Protein AF-A0A2W6XZE1-F1 (afdb_monomer)

Secondary structure (DSSP, 8-state):
--HHHHHHHHHHHHHTSTTHHHHHHHHHHHHHHHHHHHHHHHHGGGT----HHHHHHHHHHHHHHHHHHHHHHHHHHHHHHHHS-GGGTTSHHHHHHHHHHHHHHHHHHHHHHHHHHHHHHHHSS-S-GGGG--

Foldseek 3Di:
DPPVVVVCVVVVVCCVDLCNVLVVQLVVLLVLLLVLVVVLCVVCVVVDDPDVVVVVVCSVVSSVVSSVVSCVLCVVVVVCSVPPDPVCCPPPVNVVCVVVSVVVSVVVSVVQSVVQVVVCVVPVDGDDCVVVVD

Structure (mmCIF, N/CA/C/O backbone):
data_AF-A0A2W6XZE1-F1
#
_entry.id   AF-A0A2W6XZE1-F1
#
loop_
_atom_site.group_PDB
_atom_site.id
_atom_site.type_symbol
_atom_site.label_atom_id
_atom_site.label_alt_id
_atom_site.label_comp_id
_atom_site.label_asym_id
_atom_site.label_entity_id
_atom_site.label_seq_id
_atom_site.pdbx_PDB_ins_code
_atom_site.Cartn_x
_atom_site.Cartn_y
_atom_site.Cartn_z
_atom_site.occupancy
_atom_site.B_iso_or_equiv
_atom_si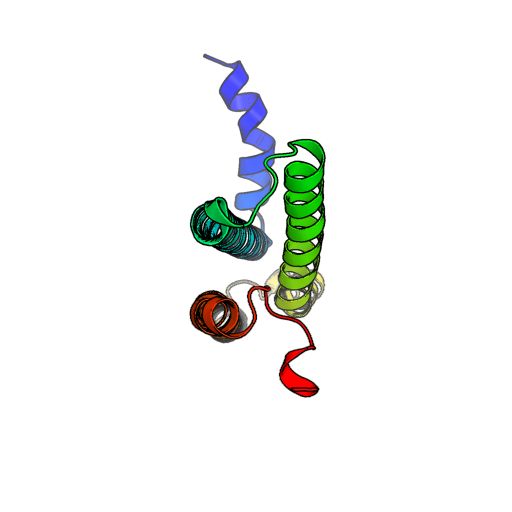te.auth_seq_id
_atom_site.auth_comp_id
_atom_site.auth_asym_id
_atom_site.auth_atom_id
_atom_site.pdbx_PDB_model_num
ATOM 1 N N . MET A 1 1 ? 9.092 28.866 8.178 1.00 52.28 1 MET A N 1
ATOM 2 C CA . MET A 1 1 ? 8.929 27.593 8.925 1.00 52.28 1 MET A CA 1
ATOM 3 C C . MET A 1 1 ? 7.464 27.204 9.230 1.00 52.28 1 MET A C 1
ATOM 5 O O . MET A 1 1 ? 7.260 26.198 9.896 1.00 52.28 1 MET A O 1
ATOM 9 N N . ASN A 1 2 ? 6.440 27.917 8.716 1.00 54.97 2 ASN A N 1
ATOM 10 C CA . ASN A 1 2 ? 5.021 27.660 9.051 1.00 54.97 2 ASN A CA 1
ATOM 11 C C . ASN A 1 2 ? 4.196 26.916 7.981 1.00 54.97 2 ASN A C 1
ATOM 13 O O . ASN A 1 2 ? 3.198 26.294 8.326 1.00 54.97 2 ASN A O 1
ATOM 17 N N . GLN A 1 3 ? 4.607 26.900 6.709 1.00 51.47 3 G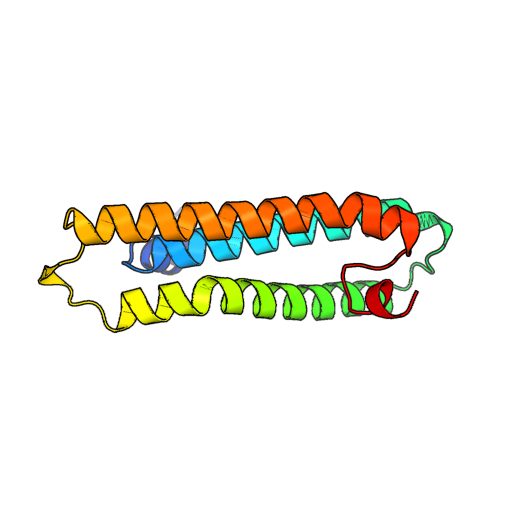LN A N 1
ATOM 18 C CA . GLN A 1 3 ? 3.795 26.268 5.655 1.00 51.47 3 GLN A CA 1
ATOM 19 C C . GLN A 1 3 ? 3.869 24.733 5.636 1.00 51.47 3 GLN A C 1
ATOM 21 O O . GLN A 1 3 ? 2.874 24.067 5.375 1.00 51.47 3 GLN A O 1
ATOM 26 N N . LYS A 1 4 ? 5.010 24.142 6.018 1.00 50.19 4 LYS A N 1
ATOM 27 C CA . LYS A 1 4 ? 5.168 22.676 6.085 1.00 50.19 4 LYS A CA 1
ATOM 28 C C . LYS A 1 4 ? 4.227 22.037 7.121 1.00 50.19 4 LYS A C 1
ATOM 30 O O . LYS A 1 4 ? 3.754 20.925 6.917 1.00 50.19 4 LYS A O 1
ATOM 35 N N . LYS A 1 5 ? 3.914 22.758 8.209 1.00 51.44 5 LYS A N 1
ATOM 36 C CA . LYS A 1 5 ? 2.963 22.317 9.244 1.00 51.44 5 LYS A CA 1
ATOM 37 C C . LYS A 1 5 ? 1.524 22.276 8.728 1.00 51.44 5 LYS A C 1
ATOM 39 O O . LYS A 1 5 ? 0.799 21.369 9.107 1.00 51.44 5 LYS A O 1
ATOM 44 N N . GLU A 1 6 ? 1.122 23.208 7.866 1.00 55.53 6 GLU A N 1
ATOM 45 C CA . GLU A 1 6 ? -0.227 23.252 7.278 1.00 55.53 6 GLU A CA 1
ATOM 46 C C . GLU A 1 6 ? -0.476 22.079 6.317 1.00 55.53 6 GLU A C 1
ATOM 48 O O . GLU A 1 6 ? -1.515 21.430 6.403 1.00 55.53 6 GLU A O 1
ATOM 53 N N . ILE A 1 7 ? 0.510 21.738 5.481 1.00 59.88 7 ILE A N 1
ATOM 54 C CA . ILE A 1 7 ? 0.417 20.648 4.491 1.00 59.88 7 ILE A CA 1
ATOM 55 C C . ILE A 1 7 ? 0.362 19.265 5.169 1.00 59.88 7 ILE A C 1
ATOM 57 O O . ILE A 1 7 ? -0.276 18.340 4.671 1.00 59.88 7 ILE A O 1
ATOM 61 N N . LEU A 1 8 ? 0.990 19.119 6.342 1.00 60.12 8 LEU A N 1
ATOM 62 C CA . LEU A 1 8 ? 1.011 17.868 7.111 1.00 60.12 8 LEU A CA 1
ATOM 63 C C . LEU A 1 8 ? -0.233 17.663 7.999 1.00 60.12 8 LEU A C 1
ATOM 65 O O . LEU A 1 8 ? -0.482 16.538 8.435 1.00 60.12 8 LEU A O 1
ATOM 69 N N . LYS A 1 9 ? -1.040 18.706 8.254 1.00 60.47 9 LYS A N 1
ATOM 70 C CA . LYS A 1 9 ? -2.283 18.613 9.051 1.00 60.47 9 LYS A CA 1
ATOM 71 C C . LYS A 1 9 ? -3.274 17.551 8.543 1.00 60.47 9 LYS A C 1
ATOM 73 O O . LYS A 1 9 ? -3.751 16.779 9.379 1.00 60.47 9 LYS A O 1
ATOM 78 N N . PRO A 1 10 ? -3.619 17.472 7.239 1.00 61.47 10 PRO A N 1
ATOM 79 C CA . PRO A 1 10 ? -4.568 16.470 6.753 1.00 61.47 10 PRO A CA 1
ATOM 80 C C . PRO A 1 10 ? -4.026 15.045 6.900 1.00 61.47 10 PRO A C 1
ATOM 82 O O . PRO A 1 10 ? -4.737 14.186 7.417 1.00 61.47 10 PRO A O 1
ATOM 85 N N . PHE A 1 11 ? -2.755 14.810 6.557 1.00 59.84 11 PHE A N 1
ATOM 86 C CA . PHE A 1 11 ? -2.105 13.507 6.732 1.00 59.84 11 PHE A CA 1
ATOM 87 C C . PHE A 1 11 ? -2.108 13.074 8.200 1.00 59.84 11 PHE A C 1
ATOM 89 O O . PHE A 1 11 ? -2.562 11.979 8.523 1.00 59.84 11 PHE A O 1
ATOM 96 N N . HIS A 1 12 ? -1.712 13.964 9.110 1.00 62.66 12 HIS A N 1
ATOM 97 C CA . HIS A 1 12 ? -1.730 13.677 10.542 1.00 62.66 12 HIS A CA 1
ATOM 98 C C . HIS A 1 12 ? -3.142 13.347 11.050 1.00 62.66 12 HIS A C 1
ATOM 100 O O . HIS A 1 12 ? -3.314 12.471 11.889 1.00 62.66 12 HIS A O 1
ATOM 106 N N . LYS A 1 13 ? -4.183 14.008 10.533 1.00 63.88 13 LYS A N 1
ATOM 107 C CA . LYS A 1 13 ? -5.573 13.742 10.933 1.00 63.88 13 LYS A CA 1
ATOM 108 C C . LYS A 1 13 ? -6.081 12.380 10.442 1.00 63.88 13 LYS A C 1
ATOM 110 O O . LYS A 1 13 ? -6.816 11.719 11.172 1.00 63.88 13 LYS A O 1
ATOM 115 N N . VAL A 1 14 ? -5.678 11.949 9.246 1.00 63.16 14 VAL A N 1
ATOM 116 C CA . VAL A 1 14 ? -6.025 10.628 8.688 1.00 63.16 14 VAL A CA 1
ATOM 117 C C . VAL A 1 14 ? -5.362 9.506 9.496 1.00 63.16 14 VAL A C 1
ATOM 119 O O . VAL A 1 14 ? -6.046 8.570 9.919 1.00 63.16 14 VAL A O 1
ATOM 122 N N . PHE A 1 15 ? -4.070 9.655 9.810 1.00 63.81 15 PHE A N 1
ATOM 123 C CA . PHE A 1 15 ? -3.289 8.695 10.602 1.00 63.81 15 PHE A CA 1
ATOM 124 C C . PHE A 1 15 ? -3.528 8.766 12.119 1.00 63.81 15 PHE A C 1
ATOM 126 O O . PHE A 1 15 ? -3.038 7.913 12.853 1.00 63.81 15 PHE A O 1
ATOM 133 N N . ASN A 1 16 ? -4.321 9.719 12.608 1.00 67.69 16 ASN A N 1
ATOM 134 C CA . ASN A 1 16 ? -4.728 9.788 14.017 1.00 67.69 16 ASN A CA 1
ATOM 135 C C . ASN A 1 16 ? -6.226 9.481 14.207 1.00 67.69 16 ASN A C 1
ATOM 137 O O . ASN A 1 16 ? -6.847 9.879 15.191 1.00 67.69 16 ASN A O 1
ATOM 141 N N . SER A 1 17 ? -6.827 8.805 13.223 1.00 79.69 17 SER A N 1
ATOM 142 C CA . SER A 1 17 ? -8.232 8.395 13.225 1.00 79.69 17 SER A CA 1
ATOM 143 C C . SER A 1 17 ? -8.381 6.889 13.459 1.00 79.69 17 SER A C 1
ATOM 145 O O . SER A 1 17 ? -7.428 6.127 13.313 1.00 79.69 17 SER A O 1
ATOM 147 N N . ARG A 1 18 ? -9.608 6.426 13.735 1.00 81.81 18 ARG A N 1
ATOM 148 C CA . ARG A 1 18 ? -9.939 4.987 13.828 1.00 81.81 18 ARG A CA 1
ATOM 149 C C . ARG A 1 18 ? -9.553 4.166 12.587 1.00 81.81 18 ARG A C 1
ATOM 151 O O . ARG A 1 18 ? -9.400 2.961 12.690 1.00 81.81 18 ARG A O 1
ATOM 158 N N . PHE A 1 19 ? -9.396 4.815 11.432 1.00 87.69 19 PHE A N 1
ATOM 159 C CA . PHE A 1 19 ? -8.995 4.181 10.174 1.00 87.69 19 PHE A CA 1
ATOM 160 C C . PHE A 1 19 ? -7.480 4.235 9.934 1.00 87.69 19 PHE A C 1
ATOM 162 O O . PHE A 1 19 ? -7.013 3.803 8.886 1.00 87.69 19 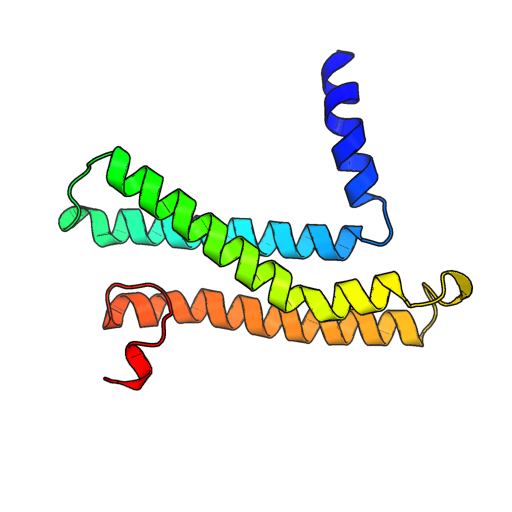PHE A O 1
ATOM 169 N N . SER A 1 20 ? -6.698 4.750 10.886 1.00 89.38 20 SER A N 1
ATOM 170 C CA . SER A 1 20 ? -5.247 4.902 10.743 1.00 89.38 20 SER A CA 1
ATOM 171 C C . SER A 1 20 ? -4.555 3.591 10.378 1.00 89.38 20 SER A C 1
ATOM 173 O O . SER A 1 20 ? -3.751 3.553 9.449 1.00 89.38 20 SER A O 1
ATOM 175 N N . VAL A 1 21 ? -4.920 2.499 11.054 1.00 89.62 21 VAL A N 1
ATOM 176 C CA . VAL A 1 21 ? -4.326 1.179 10.810 1.00 89.62 21 VAL A CA 1
ATOM 177 C C . VAL A 1 21 ? -4.647 0.685 9.399 1.00 89.62 21 VAL A C 1
ATOM 179 O O . VAL A 1 21 ? -3.755 0.210 8.702 1.00 89.62 21 VAL A O 1
ATOM 182 N N . LEU A 1 22 ? -5.887 0.886 8.944 1.00 91.88 22 LEU A N 1
ATOM 183 C CA . LEU A 1 22 ? -6.310 0.561 7.583 1.00 91.88 22 LEU A CA 1
ATOM 184 C C . LEU A 1 22 ? -5.457 1.308 6.550 1.00 91.88 22 LEU A C 1
ATOM 186 O O . LEU A 1 22 ? -4.873 0.682 5.667 1.00 91.88 22 LEU A O 1
ATOM 190 N N . PHE A 1 23 ? -5.335 2.632 6.680 1.00 92.25 23 PHE A N 1
ATOM 191 C CA . PHE A 1 23 ? -4.544 3.436 5.744 1.00 92.25 23 PHE A CA 1
ATOM 192 C C . PHE A 1 23 ? -3.049 3.115 5.804 1.00 92.25 23 PHE A C 1
ATOM 194 O O . PHE A 1 23 ? -2.377 3.141 4.776 1.00 92.25 23 PHE A O 1
AT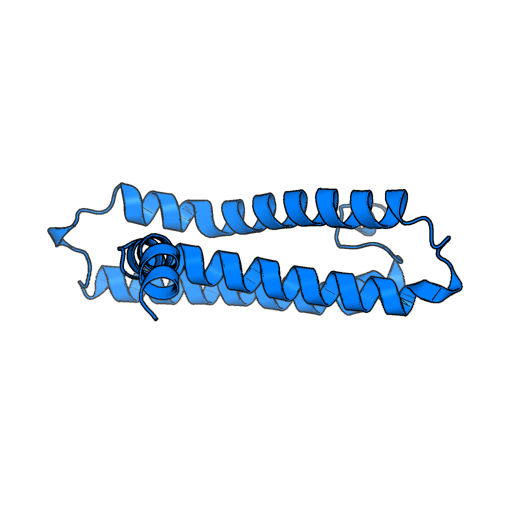OM 201 N N . SER A 1 24 ? -2.534 2.776 6.986 1.00 92.44 24 SER A N 1
ATOM 202 C CA . SER A 1 24 ? -1.135 2.384 7.171 1.00 92.44 24 SER A CA 1
ATOM 203 C C . SER A 1 24 ? -0.816 1.102 6.411 1.00 92.44 24 SER A C 1
ATOM 205 O O . SER A 1 24 ? 0.172 1.060 5.685 1.00 92.44 24 SER A O 1
ATOM 207 N N . ILE A 1 25 ? -1.674 0.086 6.517 1.00 93.44 25 ILE A N 1
ATOM 208 C CA . ILE A 1 25 ? -1.474 -1.197 5.833 1.00 93.44 25 ILE A CA 1
ATOM 209 C C . ILE A 1 25 ? -1.657 -1.054 4.323 1.00 93.44 25 ILE A C 1
ATOM 211 O O . ILE A 1 25 ? -0.849 -1.588 3.568 1.00 93.44 25 ILE A O 1
ATOM 215 N N . LEU A 1 26 ? -2.657 -0.288 3.873 1.00 95.44 26 LEU A N 1
ATOM 216 C CA . LEU A 1 26 ? -2.845 -0.015 2.447 1.00 95.44 26 LEU A CA 1
ATOM 217 C C . LEU A 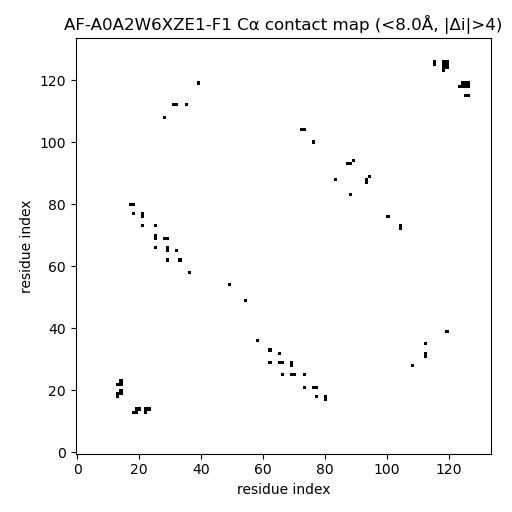1 26 ? -1.620 0.688 1.847 1.00 95.44 26 LEU A C 1
ATOM 219 O O . LEU A 1 26 ? -1.124 0.284 0.799 1.00 95.44 26 LEU A O 1
ATOM 223 N N . SER A 1 27 ? -1.113 1.716 2.533 1.00 94.38 27 SER A N 1
ATOM 224 C CA . SER A 1 27 ? 0.086 2.448 2.116 1.00 94.38 27 SER A CA 1
ATOM 225 C C . SER A 1 27 ? 1.308 1.530 2.065 1.00 94.38 27 SER A C 1
ATOM 227 O O . SER A 1 27 ? 2.029 1.518 1.070 1.00 94.38 27 SER A O 1
ATOM 229 N N . LEU A 1 28 ? 1.503 0.710 3.103 1.00 94.56 28 LEU A N 1
ATOM 230 C CA . LEU A 1 28 ? 2.589 -0.266 3.175 1.00 94.56 28 LEU A CA 1
ATOM 231 C C . LEU A 1 28 ? 2.554 -1.221 1.973 1.00 94.56 28 LEU A C 1
ATOM 233 O O . LEU A 1 28 ? 3.563 -1.386 1.292 1.00 94.56 28 LEU A O 1
ATOM 237 N N . TYR A 1 29 ? 1.386 -1.796 1.680 1.00 95.44 29 TYR A N 1
ATOM 238 C CA . TYR A 1 29 ? 1.195 -2.702 0.550 1.00 95.44 29 TYR A CA 1
ATOM 239 C C . TYR A 1 29 ? 1.518 -2.037 -0.794 1.00 95.44 29 TYR A C 1
ATOM 241 O O . TYR A 1 29 ? 2.283 -2.590 -1.583 1.00 95.44 29 TYR A O 1
ATOM 249 N N . ILE A 1 30 ? 0.997 -0.830 -1.035 1.00 96.44 30 ILE A N 1
ATOM 250 C CA . ILE A 1 30 ? 1.243 -0.079 -2.275 1.00 96.44 30 ILE A CA 1
ATOM 251 C C . ILE A 1 30 ? 2.735 0.234 -2.441 1.00 96.44 30 ILE A C 1
ATOM 253 O O . ILE A 1 30 ? 3.263 0.118 -3.546 1.00 96.44 30 ILE A O 1
ATOM 257 N N . ILE A 1 31 ? 3.427 0.604 -1.359 1.00 96.00 31 ILE A N 1
ATOM 258 C CA . ILE A 1 31 ? 4.867 0.883 -1.388 1.00 96.00 31 ILE A CA 1
ATOM 259 C C . ILE A 1 31 ? 5.648 -0.380 -1.759 1.00 96.00 31 ILE A C 1
ATOM 261 O O . ILE A 1 31 ? 6.457 -0.333 -2.682 1.00 96.00 31 ILE A O 1
ATOM 265 N N . PHE A 1 32 ? 5.395 -1.511 -1.094 1.00 95.44 32 PHE A N 1
ATOM 266 C CA . PHE A 1 32 ? 6.102 -2.759 -1.398 1.00 95.44 32 PHE A CA 1
ATOM 267 C C . PHE A 1 32 ? 5.811 -3.270 -2.808 1.00 95.44 32 PHE A C 1
ATOM 269 O O . PHE A 1 32 ? 6.741 -3.634 -3.524 1.00 95.44 32 PHE A O 1
ATOM 276 N N . SER A 1 33 ? 4.551 -3.235 -3.242 1.00 95.56 33 SER A N 1
ATOM 277 C CA . SER A 1 33 ? 4.180 -3.598 -4.611 1.00 95.56 33 SER A CA 1
ATOM 278 C C . SER A 1 33 ? 4.850 -2.684 -5.648 1.00 95.56 33 SER A C 1
ATOM 280 O O . SER A 1 33 ? 5.345 -3.143 -6.679 1.00 95.56 33 SER A O 1
ATOM 282 N N . GLY A 1 34 ? 4.947 -1.385 -5.350 1.00 95.25 34 GLY A N 1
ATOM 283 C CA . GLY A 1 34 ? 5.695 -0.425 -6.157 1.00 95.25 34 GLY A CA 1
ATOM 284 C C . GLY A 1 34 ? 7.189 -0.751 -6.236 1.00 95.25 34 GLY A C 1
ATOM 285 O O . GLY A 1 34 ? 7.758 -0.707 -7.324 1.00 95.25 34 GLY A O 1
ATOM 286 N N . ILE A 1 35 ? 7.814 -1.129 -5.116 1.00 95.88 35 ILE A N 1
ATOM 287 C CA . ILE A 1 35 ? 9.218 -1.566 -5.082 1.00 95.88 35 ILE A CA 1
ATOM 288 C C . ILE A 1 35 ? 9.411 -2.805 -5.960 1.00 95.88 35 ILE A C 1
ATOM 290 O O . ILE A 1 35 ? 10.304 -2.799 -6.802 1.00 95.88 35 ILE A O 1
ATOM 294 N N . ILE A 1 36 ? 8.559 -3.827 -5.827 1.00 94.81 36 ILE A N 1
ATOM 295 C CA . ILE A 1 36 ? 8.632 -5.039 -6.660 1.00 94.81 36 ILE A CA 1
ATOM 296 C C . ILE A 1 36 ? 8.532 -4.688 -8.146 1.00 94.81 36 ILE A C 1
ATOM 298 O O . ILE A 1 36 ? 9.349 -5.143 -8.943 1.00 94.81 36 ILE A O 1
ATOM 302 N N . ARG A 1 37 ? 7.606 -3.800 -8.527 1.00 94.06 37 ARG A N 1
ATOM 303 C CA . ARG A 1 37 ? 7.491 -3.332 -9.916 1.00 94.06 37 ARG A CA 1
ATOM 304 C C . ARG A 1 37 ? 8.765 -2.655 -10.417 1.00 94.06 37 ARG A C 1
ATOM 306 O O . ARG A 1 37 ? 9.146 -2.859 -11.565 1.00 94.06 37 ARG A O 1
ATOM 313 N N . ILE A 1 38 ? 9.414 -1.845 -9.582 1.00 94.56 38 ILE A N 1
ATOM 314 C CA . ILE A 1 38 ? 10.687 -1.205 -9.933 1.00 94.56 38 ILE A CA 1
ATOM 315 C C . ILE A 1 38 ? 11.777 -2.267 -10.120 1.00 94.56 38 ILE A C 1
ATOM 317 O O . ILE A 1 38 ? 12.523 -2.197 -11.093 1.00 94.56 38 ILE A O 1
ATOM 321 N N . VAL A 1 39 ? 11.846 -3.272 -9.241 1.00 94.56 39 VAL A N 1
ATOM 322 C CA . VAL A 1 39 ? 12.795 -4.388 -9.382 1.00 94.56 39 VAL A CA 1
ATOM 323 C C . VAL A 1 39 ? 12.567 -5.131 -10.700 1.00 94.56 39 VAL A C 1
ATOM 325 O O . VAL A 1 39 ? 13.523 -5.336 -11.443 1.00 94.56 39 VAL A O 1
ATOM 328 N N . PHE A 1 40 ? 11.320 -5.459 -11.044 1.00 92.94 40 PHE A N 1
ATOM 329 C CA . PHE A 1 40 ? 10.987 -6.131 -12.304 1.00 92.94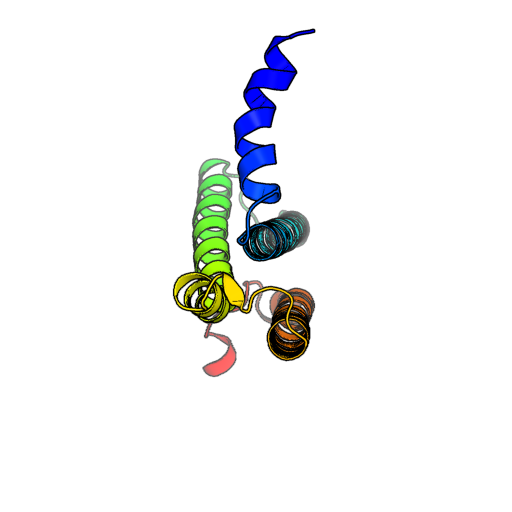 40 PHE A CA 1
ATOM 330 C C . PHE A 1 40 ? 11.286 -5.286 -13.544 1.00 92.94 40 PHE A C 1
ATOM 332 O O . PHE A 1 40 ? 11.754 -5.824 -14.546 1.00 92.94 40 PHE A O 1
ATOM 339 N N . LEU A 1 41 ? 11.103 -3.964 -13.473 1.00 91.94 41 LEU A N 1
ATOM 340 C CA . LEU A 1 41 ? 11.506 -3.055 -14.548 1.00 91.94 41 LEU A CA 1
ATOM 341 C C . LEU A 1 41 ? 13.016 -3.148 -14.823 1.00 91.94 41 LEU A C 1
ATOM 343 O O . LEU A 1 41 ? 13.428 -3.212 -15.979 1.00 91.94 41 LEU A O 1
ATOM 347 N N . PHE A 1 42 ? 13.842 -3.170 -13.772 1.00 91.69 42 PHE A N 1
ATOM 348 C CA . PHE A 1 42 ? 15.292 -3.315 -13.926 1.00 91.69 42 PHE A CA 1
ATOM 349 C C . PHE A 1 42 ? 15.696 -4.724 -14.360 1.00 91.69 42 PHE A C 1
ATOM 351 O O . PHE A 1 42 ? 16.601 -4.863 -15.183 1.00 91.69 42 PHE A O 1
ATOM 358 N N . TRP A 1 43 ? 15.017 -5.755 -13.856 1.00 92.38 43 TRP A N 1
ATOM 359 C CA . TRP A 1 43 ? 15.256 -7.141 -14.255 1.00 92.38 43 TRP A CA 1
ATOM 360 C C . TRP A 1 43 ? 15.009 -7.327 -15.757 1.00 92.38 43 TRP A C 1
ATOM 362 O O . TRP A 1 43 ? 15.877 -7.824 -16.466 1.00 92.38 43 TRP A O 1
ATOM 372 N N . SER A 1 44 ? 13.880 -6.832 -16.266 1.00 88.19 44 SER A N 1
ATOM 373 C CA . SER A 1 44 ? 13.490 -6.954 -17.676 1.00 88.19 44 SER A CA 1
ATOM 374 C C . SER A 1 44 ? 14.100 -5.876 -18.586 1.00 88.19 44 SER A C 1
ATOM 376 O O . SER A 1 44 ? 13.704 -5.745 -19.741 1.00 88.19 44 SER A O 1
ATOM 378 N N . SER A 1 45 ? 15.066 -5.090 -18.098 1.00 85.00 45 SER A N 1
ATOM 379 C CA . SER A 1 45 ? 15.617 -3.925 -18.813 1.00 85.00 45 SER A CA 1
ATOM 380 C C . SER A 1 45 ? 16.246 -4.238 -20.175 1.00 85.00 45 SER A C 1
ATOM 382 O O . SER A 1 45 ? 16.348 -3.343 -21.009 1.00 85.00 45 SER A O 1
ATOM 384 N N . LYS A 1 46 ? 16.669 -5.486 -20.409 1.00 83.69 46 LYS A N 1
ATOM 385 C CA . LYS A 1 46 ? 17.273 -5.920 -21.679 1.00 83.69 46 LYS A CA 1
ATOM 386 C C . LYS A 1 46 ? 16.248 -6.163 -22.785 1.00 83.69 46 LYS A C 1
ATOM 388 O O . LYS A 1 46 ? 16.583 -5.984 -23.950 1.00 83.69 46 LYS A O 1
ATOM 393 N N . ASP A 1 47 ? 15.027 -6.528 -22.408 1.00 79.00 47 ASP A N 1
ATOM 394 C CA . ASP A 1 47 ? 13.956 -6.930 -23.327 1.00 79.00 47 ASP A CA 1
ATOM 395 C C . ASP A 1 47 ? 12.906 -5.822 -23.518 1.00 79.00 47 ASP A C 1
ATOM 397 O O . ASP A 1 47 ? 11.930 -5.990 -24.247 1.00 79.00 47 ASP A O 1
ATOM 401 N N . LEU A 1 48 ? 13.085 -4.682 -22.842 1.00 79.81 48 LEU A N 1
ATOM 402 C CA . LEU A 1 48 ? 12.141 -3.572 -22.847 1.00 79.81 48 LEU A CA 1
ATOM 403 C C . LEU A 1 48 ? 12.574 -2.455 -23.794 1.00 79.81 48 LEU A C 1
ATOM 405 O O . LEU A 1 48 ? 13.640 -1.856 -23.647 1.00 79.81 48 LEU A O 1
ATOM 409 N N . ASP A 1 49 ? 11.656 -2.065 -24.674 1.00 77.00 49 ASP A N 1
ATOM 410 C CA . ASP A 1 49 ? 11.725 -0.770 -25.336 1.00 77.00 49 ASP A CA 1
ATOM 411 C C . ASP A 1 49 ? 11.505 0.333 -24.291 1.00 77.00 49 ASP A C 1
ATOM 413 O O . ASP A 1 49 ? 10.427 0.447 -23.698 1.00 77.00 49 ASP A O 1
ATOM 417 N N . PHE A 1 50 ? 12.513 1.184 -24.074 1.00 80.00 50 PHE A N 1
ATOM 418 C CA . PHE A 1 50 ? 12.486 2.302 -23.115 1.00 80.00 50 PHE A CA 1
ATOM 419 C C . PHE A 1 50 ? 11.586 3.471 -23.556 1.00 80.00 50 PHE A C 1
ATOM 421 O O . PHE A 1 50 ? 11.926 4.649 -23.431 1.00 80.00 50 PHE A O 1
ATOM 428 N N . ASN A 1 51 ? 10.398 3.166 -24.065 1.00 89.31 51 ASN A N 1
ATOM 429 C CA . ASN A 1 51 ? 9.387 4.161 -24.346 1.00 89.31 51 ASN A CA 1
ATOM 430 C C . ASN A 1 51 ? 8.738 4.614 -23.032 1.00 89.31 51 ASN A C 1
ATOM 432 O O . ASN A 1 51 ? 7.969 3.888 -22.394 1.00 89.31 51 ASN A O 1
ATOM 436 N N . LEU A 1 52 ? 9.019 5.861 -22.659 1.00 89.00 52 LEU A N 1
ATOM 437 C CA . LEU A 1 52 ? 8.529 6.476 -21.430 1.00 89.00 52 LEU A CA 1
ATOM 438 C C . LEU A 1 52 ? 6.995 6.435 -21.309 1.00 89.00 52 LEU A C 1
ATOM 440 O O . LEU A 1 52 ? 6.475 6.301 -20.203 1.00 89.00 52 LEU A O 1
ATOM 444 N N . LEU A 1 53 ? 6.264 6.486 -22.427 1.00 91.69 53 LEU A N 1
ATOM 445 C CA . LEU A 1 53 ? 4.802 6.420 -22.427 1.00 91.69 53 LEU A CA 1
ATOM 446 C C . LEU A 1 53 ? 4.286 5.023 -22.051 1.00 91.69 53 LEU A C 1
ATOM 448 O O . LEU A 1 53 ? 3.307 4.915 -21.310 1.00 91.69 53 LEU A O 1
ATOM 452 N N . PHE A 1 54 ? 4.951 3.955 -22.502 1.00 89.88 54 PHE A N 1
ATOM 453 C CA . PHE A 1 54 ? 4.590 2.586 -22.119 1.00 89.88 54 PHE A CA 1
ATOM 454 C C . PHE A 1 54 ? 4.933 2.297 -20.662 1.00 89.88 54 PHE A C 1
ATOM 456 O O . PHE A 1 54 ? 4.103 1.733 -19.950 1.00 89.88 54 PHE A O 1
ATOM 463 N N . ILE A 1 55 ? 6.092 2.763 -20.191 1.00 90.88 55 ILE A N 1
ATOM 464 C CA . ILE A 1 55 ? 6.486 2.637 -18.783 1.00 90.88 55 ILE A CA 1
ATOM 465 C C . ILE A 1 55 ? 5.477 3.370 -17.892 1.00 90.88 55 ILE A C 1
ATOM 467 O O . ILE A 1 55 ? 4.952 2.788 -16.945 1.00 90.88 55 ILE A O 1
ATOM 471 N N . LEU A 1 56 ? 5.137 4.621 -18.220 1.00 93.50 56 LEU A N 1
ATOM 472 C CA . LEU A 1 56 ? 4.173 5.398 -17.442 1.00 93.50 56 LEU A CA 1
ATOM 473 C C . LEU A 1 56 ? 2.798 4.721 -17.409 1.00 93.50 56 LEU A C 1
ATOM 475 O O . LEU A 1 56 ? 2.186 4.617 -16.344 1.00 93.50 56 LEU A O 1
ATOM 479 N N . ARG A 1 57 ? 2.332 4.213 -18.557 1.00 92.88 57 ARG A N 1
ATOM 480 C CA . ARG A 1 57 ? 1.074 3.466 -18.644 1.00 92.88 57 ARG A CA 1
ATOM 481 C C . ARG A 1 57 ? 1.109 2.217 -17.765 1.00 92.88 57 ARG A C 1
ATOM 483 O O . ARG A 1 57 ? 0.176 2.029 -16.993 1.00 92.88 57 ARG A O 1
ATOM 490 N N . ALA A 1 58 ? 2.174 1.417 -17.834 1.00 91.38 58 ALA A N 1
ATOM 491 C CA . ALA A 1 58 ? 2.332 0.198 -17.041 1.00 91.38 58 ALA A CA 1
ATOM 492 C C . ALA A 1 58 ? 2.355 0.484 -15.530 1.00 91.38 58 ALA A C 1
ATOM 494 O O . ALA A 1 58 ? 1.702 -0.212 -14.750 1.00 91.38 58 ALA A O 1
ATOM 495 N N . PHE A 1 59 ? 3.053 1.542 -15.107 1.00 93.94 59 PHE A N 1
ATOM 496 C CA . PHE A 1 59 ? 3.080 1.963 -13.706 1.00 93.94 59 PHE A CA 1
ATOM 497 C C . PHE A 1 59 ? 1.720 2.462 -13.225 1.00 93.94 59 PHE A C 1
ATOM 499 O O . PHE A 1 59 ? 1.323 2.128 -12.109 1.00 93.94 59 PHE A O 1
ATOM 506 N N . PHE A 1 60 ? 0.997 3.220 -14.052 1.00 95.69 60 PHE A N 1
ATOM 507 C CA . PHE A 1 60 ? -0.331 3.717 -13.706 1.00 95.69 60 PHE A CA 1
ATOM 508 C C . PHE A 1 60 ? -1.353 2.582 -13.598 1.00 95.69 60 PHE A C 1
ATOM 510 O O . PHE A 1 60 ? -2.021 2.454 -12.574 1.00 95.69 60 PHE A O 1
ATOM 517 N N . THR A 1 61 ? -1.436 1.707 -14.604 1.00 94.38 61 THR A N 1
ATOM 518 C CA . THR A 1 61 ? -2.354 0.559 -14.565 1.00 94.38 61 THR A CA 1
ATOM 519 C C . THR A 1 61 ? -2.002 -0.397 -13.432 1.00 94.38 61 THR A C 1
ATOM 521 O O . THR A 1 61 ? -2.897 -0.877 -12.741 1.00 94.38 61 THR A O 1
ATOM 524 N N . GLY A 1 62 ? -0.707 -0.624 -13.188 1.00 93.81 62 GLY A N 1
ATOM 525 C CA . GLY A 1 62 ? -0.240 -1.422 -12.060 1.00 93.81 62 GLY A CA 1
ATOM 526 C C . GLY A 1 62 ? -0.618 -0.802 -10.714 1.00 93.81 62 GLY A C 1
ATOM 527 O O . GLY A 1 62 ? -1.083 -1.506 -9.827 1.00 93.81 62 GLY A O 1
ATOM 528 N N . PHE A 1 63 ? -0.484 0.518 -10.561 1.00 95.75 63 PHE A N 1
ATOM 529 C CA . PHE A 1 63 ? -0.921 1.217 -9.353 1.00 95.75 63 PHE A CA 1
ATOM 530 C C . PHE A 1 63 ? -2.434 1.097 -9.134 1.00 95.75 63 PHE A C 1
ATOM 532 O O . PHE A 1 63 ? -2.859 0.816 -8.017 1.00 95.75 63 PHE A O 1
ATOM 539 N N . CYS A 1 64 ? -3.252 1.263 -10.179 1.00 96.69 64 CYS A N 1
ATOM 540 C CA . CYS A 1 64 ? -4.701 1.074 -10.078 1.00 96.69 64 CYS A CA 1
ATOM 541 C C . CYS A 1 64 ? -5.064 -0.356 -9.659 1.00 96.69 64 CYS A C 1
ATOM 543 O O . CYS A 1 64 ? -5.947 -0.538 -8.821 1.00 96.69 64 CYS A O 1
ATOM 545 N N . TYR A 1 65 ? -4.371 -1.353 -10.215 1.00 93.94 65 TYR A N 1
ATOM 546 C CA . TYR A 1 65 ? -4.563 -2.755 -9.855 1.00 93.94 65 TYR A CA 1
ATOM 547 C C . TYR A 1 65 ? -4.212 -3.013 -8.387 1.00 93.94 65 TYR A C 1
ATOM 549 O O . TYR A 1 65 ? -5.047 -3.517 -7.640 1.00 93.94 65 TYR A O 1
ATOM 557 N N . ASP A 1 66 ? -3.027 -2.588 -7.943 1.00 94.69 66 ASP A N 1
ATOM 558 C CA . ASP A 1 66 ? -2.615 -2.739 -6.547 1.00 94.69 66 ASP A CA 1
ATOM 559 C C . ASP A 1 66 ? -3.581 -2.005 -5.609 1.00 94.69 66 ASP A C 1
ATOM 561 O O . ASP A 1 66 ? -4.010 -2.539 -4.594 1.00 94.69 66 ASP A O 1
ATOM 565 N N . PHE A 1 67 ? -3.994 -0.785 -5.949 1.00 96.12 67 PHE A N 1
ATOM 566 C CA . PHE A 1 67 ? -4.942 -0.039 -5.129 1.00 96.12 67 PHE A CA 1
ATOM 567 C C . PHE A 1 67 ? -6.278 -0.784 -4.976 1.00 96.12 67 PHE A C 1
ATOM 569 O O . PHE A 1 67 ? -6.815 -0.867 -3.866 1.00 96.12 67 PHE A O 1
ATOM 576 N N . ALA A 1 68 ? -6.793 -1.362 -6.065 1.00 95.56 68 ALA A N 1
ATOM 577 C CA . ALA A 1 68 ? -8.008 -2.168 -6.044 1.00 95.56 68 ALA A CA 1
ATOM 578 C C . ALA A 1 68 ? -7.837 -3.420 -5.169 1.00 95.56 68 ALA A C 1
ATOM 580 O O . ALA A 1 68 ? -8.638 -3.644 -4.262 1.00 95.56 68 ALA A O 1
ATOM 581 N N . VAL A 1 69 ? -6.766 -4.190 -5.376 1.00 93.19 69 VAL A N 1
ATOM 582 C CA . VAL A 1 69 ? -6.476 -5.416 -4.615 1.00 93.19 69 VAL A CA 1
ATOM 583 C C . VAL A 1 69 ? -6.278 -5.118 -3.125 1.00 93.19 69 VAL A C 1
ATOM 585 O O . VAL A 1 69 ? -6.898 -5.756 -2.274 1.00 93.19 69 VAL A O 1
ATOM 588 N N . GLY A 1 70 ? -5.482 -4.102 -2.789 1.00 94.25 70 GLY A N 1
ATOM 589 C CA . GLY A 1 70 ? -5.238 -3.690 -1.406 1.00 94.25 70 GLY A CA 1
ATOM 590 C C . GLY A 1 70 ? -6.511 -3.226 -0.700 1.00 94.25 70 GLY A C 1
ATOM 591 O O . GLY A 1 70 ? -6.742 -3.564 0.461 1.00 94.25 70 GLY A O 1
ATOM 592 N N . THR A 1 71 ? -7.382 -2.503 -1.410 1.00 94.19 71 THR A N 1
ATOM 593 C CA . THR A 1 71 ? -8.681 -2.084 -0.869 1.00 94.19 71 THR A CA 1
ATOM 594 C C . THR A 1 71 ? -9.612 -3.278 -0.664 1.00 94.19 71 THR A C 1
ATOM 596 O O . THR A 1 71 ? -10.294 -3.330 0.355 1.00 94.19 71 THR A O 1
ATOM 599 N N . LEU A 1 72 ? -9.614 -4.264 -1.569 1.00 93.75 72 LEU A N 1
ATOM 600 C CA . LEU A 1 72 ? -10.405 -5.492 -1.422 1.00 93.75 72 LEU A CA 1
ATOM 601 C C . LEU A 1 72 ? -9.968 -6.316 -0.203 1.00 93.75 72 LEU A C 1
ATOM 603 O O . LEU A 1 72 ? -10.822 -6.724 0.583 1.00 93.75 72 LEU A O 1
ATOM 607 N N . PHE A 1 73 ? -8.661 -6.485 0.028 1.00 91.69 73 PHE A N 1
ATOM 608 C CA . PHE A 1 73 ? -8.152 -7.160 1.232 1.00 91.69 73 PHE A CA 1
ATOM 609 C C . PHE A 1 73 ? -8.539 -6.449 2.532 1.00 91.69 73 PHE A C 1
ATOM 611 O O . PHE A 1 73 ? -8.727 -7.085 3.570 1.00 91.69 73 PHE A O 1
ATOM 618 N N . LEU A 1 74 ? -8.666 -5.124 2.495 1.00 94.00 74 LEU A N 1
ATOM 619 C CA . LEU A 1 74 ? -9.044 -4.315 3.652 1.00 94.00 74 LEU A CA 1
ATOM 620 C C . LEU A 1 74 ? -10.546 -4.031 3.729 1.00 94.00 74 LEU A C 1
ATOM 622 O O . LEU A 1 74 ? -10.992 -3.417 4.699 1.00 94.00 74 LEU A O 1
ATOM 626 N N . LEU A 1 75 ? -11.340 -4.495 2.761 1.00 93.75 75 LEU A N 1
ATOM 627 C CA . LEU A 1 75 ? -12.763 -4.184 2.671 1.00 93.75 75 LEU A CA 1
ATOM 628 C C . LEU A 1 75 ? -13.502 -4.681 3.911 1.00 93.75 75 LEU A C 1
ATOM 630 O O . LEU A 1 75 ? -14.223 -3.909 4.544 1.00 93.75 75 LEU A O 1
ATOM 634 N N . LEU A 1 76 ? -13.276 -5.931 4.316 1.00 91.62 76 LEU A N 1
ATOM 635 C CA . LEU A 1 76 ? -13.970 -6.511 5.466 1.00 91.62 76 LEU A CA 1
ATOM 636 C C . LEU A 1 76 ? -13.612 -5.779 6.771 1.00 91.62 76 LEU A C 1
ATOM 638 O O . LEU A 1 76 ? -14.490 -5.492 7.584 1.00 91.62 76 LEU A O 1
ATOM 642 N N . TYR A 1 77 ? -12.349 -5.371 6.928 1.00 92.62 77 TYR A N 1
ATOM 643 C CA . TYR A 1 77 ? -11.915 -4.528 8.046 1.00 92.62 77 TYR A CA 1
ATOM 644 C C . TYR A 1 77 ? -12.523 -3.123 8.007 1.00 92.62 77 TYR A C 1
ATOM 646 O O . TYR A 1 77 ? -12.899 -2.575 9.041 1.00 92.62 77 TYR A O 1
ATOM 654 N N . SER A 1 78 ? -12.665 -2.537 6.817 1.00 92.50 78 SER A N 1
ATOM 655 C CA . SER A 1 78 ? -13.286 -1.222 6.645 1.00 92.50 78 SER A CA 1
ATOM 656 C C . SER A 1 78 ? -14.763 -1.236 7.052 1.00 92.50 78 SER A C 1
ATOM 658 O O . SER A 1 78 ? -15.210 -0.350 7.781 1.00 92.50 78 SER A O 1
ATOM 660 N N . VAL A 1 79 ? -15.490 -2.289 6.660 1.00 92.94 79 VAL A N 1
ATOM 661 C CA . VAL A 1 79 ? -16.881 -2.551 7.041 1.00 92.94 79 VAL A CA 1
ATOM 662 C C . VAL A 1 79 ? -16.973 -2.755 8.551 1.00 92.94 79 VAL A C 1
ATOM 664 O O . VAL A 1 79 ? -17.801 -2.116 9.200 1.00 92.94 79 VAL A O 1
ATOM 667 N N . TYR A 1 80 ? -16.076 -3.558 9.135 1.00 91.50 80 TYR A N 1
ATOM 668 C CA . TYR A 1 80 ? -15.990 -3.731 10.586 1.00 91.50 80 TYR A CA 1
ATOM 669 C C . TYR A 1 80 ? -15.857 -2.380 11.307 1.00 91.50 80 TYR A C 1
ATOM 671 O O . TYR A 1 80 ? -16.688 -2.047 12.146 1.00 91.50 80 TYR A O 1
ATOM 679 N N . LEU A 1 81 ? -14.891 -1.540 10.926 1.00 89.25 81 LEU A N 1
ATOM 680 C CA . LEU A 1 81 ? -14.679 -0.226 11.550 1.00 89.25 81 LEU A CA 1
ATOM 681 C C . LEU A 1 81 ? -15.840 0.766 11.345 1.00 89.25 81 LEU A C 1
ATOM 683 O O . LEU A 1 81 ? -16.002 1.703 12.140 1.00 89.25 81 LEU A O 1
ATOM 687 N N . LEU A 1 82 ? -16.619 0.604 10.272 1.00 89.88 82 LEU A N 1
ATOM 688 C CA . LEU A 1 82 ? -17.760 1.461 9.959 1.00 89.88 82 LEU A CA 1
ATOM 689 C C . LEU A 1 82 ? -18.965 1.145 10.852 1.00 89.88 82 LEU A C 1
ATOM 691 O O . LEU A 1 82 ? -19.556 2.066 11.419 1.00 89.88 82 LEU A O 1
ATOM 695 N N . PHE A 1 83 ? -19.307 -0.139 10.983 1.00 89.75 83 PHE A N 1
ATOM 696 C CA . PHE A 1 83 ? -20.501 -0.587 11.701 1.00 89.75 83 PHE A CA 1
ATOM 697 C C . PHE A 1 83 ? -20.261 -0.839 13.191 1.00 89.75 83 PHE A C 1
ATOM 699 O O . PHE A 1 83 ? -21.209 -0.793 13.978 1.00 89.75 83 PHE A O 1
ATOM 706 N N . PHE A 1 84 ? -19.017 -1.089 13.609 1.00 88.12 84 PHE A N 1
ATOM 707 C CA . PHE A 1 84 ? -18.746 -1.434 14.997 1.00 88.12 84 PHE A CA 1
ATOM 708 C C . PHE A 1 84 ? -18.957 -0.229 15.938 1.00 88.12 84 PHE A C 1
ATOM 710 O O . PHE A 1 84 ? -18.428 0.865 15.692 1.00 88.12 84 PHE A O 1
ATOM 717 N N . PRO A 1 85 ? -19.726 -0.382 17.036 1.00 84.50 85 PRO A N 1
ATOM 718 C CA . PRO A 1 85 ? -20.050 0.731 17.921 1.00 84.50 85 PRO A CA 1
ATOM 719 C C . PRO A 1 85 ? -18.802 1.329 18.574 1.00 84.50 85 PRO A C 1
ATOM 721 O O . PRO A 1 85 ? -18.015 0.620 19.200 1.00 84.50 85 PRO A O 1
ATOM 724 N N . LYS A 1 86 ? -18.676 2.665 18.553 1.00 81.75 86 LYS A N 1
ATOM 725 C CA . LYS A 1 86 ? -17.526 3.375 19.151 1.00 81.75 86 LYS A CA 1
ATOM 726 C C . LYS A 1 86 ? -17.265 3.014 20.616 1.00 81.75 86 LYS A C 1
ATOM 728 O O . LYS A 1 86 ? -16.119 3.000 21.041 1.00 81.75 86 LYS A O 1
ATOM 733 N N . LYS A 1 87 ? -18.322 2.697 21.371 1.00 83.00 87 LYS A N 1
ATOM 734 C CA . LYS A 1 87 ? -18.244 2.297 22.784 1.00 83.00 87 LYS A CA 1
ATOM 735 C C . LYS A 1 87 ? -17.452 1.005 23.025 1.00 83.00 87 LYS A C 1
ATOM 737 O O . LYS A 1 87 ? -17.071 0.751 24.159 1.00 83.00 87 LYS A O 1
ATOM 742 N N . TRP A 1 88 ? -17.286 0.156 22.008 1.00 82.12 88 TRP A N 1
ATOM 743 C CA . TRP A 1 88 ? -16.657 -1.167 22.137 1.00 82.12 88 TRP A CA 1
ATOM 744 C C . TRP A 1 88 ? -15.257 -1.211 21.505 1.00 82.12 88 TRP A C 1
ATOM 746 O O . TRP A 1 88 ? -14.560 -2.223 21.626 1.00 82.12 88 TRP A O 1
ATOM 756 N N . ILE A 1 89 ? -14.829 -0.110 20.878 1.00 82.62 89 ILE A N 1
ATOM 757 C CA . ILE A 1 89 ? -13.467 0.075 20.372 1.00 82.62 89 ILE A CA 1
ATOM 758 C C . ILE A 1 89 ? -12.501 0.058 21.562 1.00 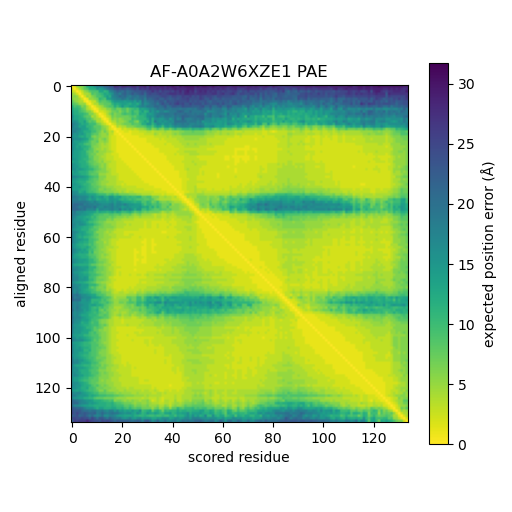82.62 89 ILE A C 1
ATOM 760 O O . ILE A 1 89 ? -12.717 0.740 22.562 1.00 82.62 89 ILE A O 1
ATOM 764 N N . GLY A 1 90 ? -11.443 -0.745 21.472 1.00 81.88 90 GLY A N 1
ATOM 765 C CA . GLY A 1 90 ? -10.476 -0.962 22.547 1.00 81.88 90 GLY A CA 1
ATOM 766 C C . GLY A 1 90 ? -10.863 -2.051 23.555 1.00 81.88 90 GLY A C 1
ATOM 767 O O . GLY A 1 90 ? -10.077 -2.336 24.465 1.00 81.88 90 GLY A O 1
ATOM 768 N N . SER A 1 91 ? -12.025 -2.695 23.392 1.00 89.75 91 SER A N 1
ATOM 769 C CA . SER A 1 91 ? -12.389 -3.892 24.162 1.00 89.75 91 SER A CA 1
ATOM 770 C C . SER A 1 91 ? -11.443 -5.065 23.863 1.00 89.75 91 SER A C 1
ATOM 772 O O . SER A 1 91 ? -10.734 -5.080 22.856 1.00 89.75 91 SER A O 1
ATOM 774 N N . ARG A 1 92 ? -11.427 -6.087 24.732 1.00 90.56 92 ARG A N 1
ATOM 775 C CA . ARG A 1 92 ? -10.625 -7.303 24.493 1.00 90.56 92 ARG A CA 1
ATOM 776 C C . ARG A 1 92 ? -10.999 -7.976 23.167 1.00 90.56 92 ARG A C 1
ATOM 778 O O . ARG A 1 92 ? -10.106 -8.398 22.444 1.00 90.56 92 ARG A O 1
ATOM 785 N N . PHE A 1 93 ? -12.292 -8.017 22.840 1.00 89.00 93 PHE A N 1
ATOM 786 C CA . PHE A 1 93 ? -12.783 -8.581 21.584 1.00 89.00 93 PHE A CA 1
ATOM 787 C C . PHE A 1 93 ? -12.285 -7.792 20.367 1.00 89.00 93 PHE A C 1
ATOM 789 O O . PHE A 1 93 ? -11.716 -8.386 19.459 1.00 89.00 93 PHE A O 1
ATOM 796 N N . ASP A 1 94 ? -12.416 -6.461 20.384 1.00 90.12 94 ASP A N 1
ATOM 797 C CA . ASP A 1 94 ? -11.954 -5.589 19.294 1.00 90.12 94 ASP A CA 1
ATOM 798 C C . ASP A 1 94 ? -10.449 -5.736 19.025 1.00 90.12 94 ASP A C 1
ATOM 800 O O . ASP A 1 94 ? -10.018 -5.845 17.876 1.00 90.12 94 ASP A O 1
ATOM 804 N N . LYS A 1 95 ? -9.649 -5.820 20.096 1.00 89.81 95 LYS A N 1
ATOM 805 C CA . LYS A 1 95 ? -8.203 -6.050 19.999 1.00 89.81 95 LYS A CA 1
ATOM 806 C C . LYS A 1 95 ? -7.885 -7.407 19.381 1.00 89.81 95 LYS A C 1
ATOM 808 O O . LYS A 1 95 ? -7.092 -7.463 18.449 1.00 89.81 95 LYS A O 1
ATOM 813 N N . ILE A 1 96 ? -8.501 -8.485 19.872 1.00 94.19 96 ILE A N 1
ATOM 814 C CA . ILE A 1 96 ? -8.274 -9.841 19.346 1.00 94.19 96 ILE A CA 1
ATOM 815 C C . ILE A 1 96 ? -8.679 -9.908 17.872 1.00 94.19 96 ILE A C 1
ATOM 817 O O . ILE A 1 96 ? -7.877 -10.343 17.051 1.00 94.19 96 ILE A O 1
ATOM 821 N N . PHE A 1 97 ? -9.879 -9.431 17.528 1.00 92.31 97 PHE A N 1
ATOM 822 C CA . PHE A 1 97 ? -10.362 -9.416 16.149 1.00 92.31 97 PHE A CA 1
ATOM 823 C C . PHE A 1 97 ? -9.409 -8.645 15.236 1.00 92.31 97 PHE A C 1
ATOM 825 O O . PHE A 1 97 ? -8.984 -9.171 14.211 1.00 92.31 97 PHE A O 1
ATOM 832 N N . THR A 1 98 ? -9.019 -7.431 15.636 1.00 92.12 98 THR A N 1
ATOM 833 C CA . THR A 1 98 ? -8.092 -6.606 14.860 1.00 92.12 98 THR A CA 1
ATOM 834 C C . THR A 1 98 ? -6.752 -7.315 14.679 1.00 92.12 98 THR A C 1
ATOM 836 O O . THR A 1 98 ? -6.296 -7.446 13.551 1.00 92.12 98 THR A O 1
ATOM 839 N N . TYR A 1 99 ? -6.127 -7.831 15.739 1.00 93.25 99 TYR A N 1
ATOM 840 C CA . TYR A 1 99 ? -4.829 -8.499 15.604 1.00 93.25 99 TYR A CA 1
ATOM 841 C C . TYR A 1 99 ? -4.891 -9.759 14.741 1.00 93.25 99 TYR A C 1
ATOM 843 O O . TYR A 1 99 ? -4.029 -9.937 13.886 1.00 93.25 99 TYR A O 1
ATOM 851 N N . VAL A 1 100 ? -5.910 -10.603 14.920 1.00 95.81 100 VAL A N 1
ATOM 852 C CA . VAL A 1 100 ? -6.076 -11.829 14.126 1.00 95.81 100 VAL A CA 1
ATOM 853 C C . VAL A 1 100 ? -6.327 -11.490 12.660 1.00 95.81 100 VAL A C 1
ATOM 855 O O . VAL A 1 100 ? -5.653 -12.028 11.784 1.00 95.81 100 VAL A O 1
ATOM 858 N N . TYR A 1 101 ? -7.247 -10.563 12.385 1.00 94.44 101 TYR A N 1
ATOM 859 C CA . TYR A 1 101 ? -7.545 -10.132 11.023 1.00 94.44 101 TYR A CA 1
ATOM 860 C C . TYR A 1 101 ? -6.299 -9.567 10.335 1.00 94.44 101 TYR A C 1
ATOM 862 O O . TYR A 1 101 ? -5.960 -9.970 9.223 1.00 94.44 101 TYR A O 1
ATOM 870 N N . LEU A 1 102 ? -5.591 -8.654 11.005 1.00 93.56 102 LEU A N 1
ATOM 871 C CA . LEU A 1 102 ? -4.394 -8.033 10.448 1.00 93.56 102 LEU A CA 1
ATOM 872 C C . LEU A 1 102 ? -3.267 -9.045 10.248 1.00 93.56 102 LEU A C 1
ATOM 874 O O . LEU A 1 102 ? -2.576 -8.962 9.240 1.00 93.56 102 LEU A O 1
ATOM 878 N N . ALA A 1 103 ? -3.095 -10.009 11.154 1.00 95.75 103 ALA A N 1
ATOM 879 C CA . ALA A 1 103 ? -2.110 -11.072 10.989 1.00 95.75 103 ALA A CA 1
ATOM 880 C C . ALA A 1 103 ? -2.393 -11.910 9.735 1.00 95.75 103 ALA A C 1
ATOM 882 O O . ALA A 1 103 ? -1.483 -12.139 8.943 1.00 95.75 103 ALA A O 1
ATOM 883 N N . ILE A 1 104 ? -3.653 -12.304 9.515 1.00 96.25 104 ILE A N 1
ATOM 884 C CA . ILE A 1 104 ? -4.063 -13.064 8.326 1.00 96.25 104 ILE A CA 1
ATOM 885 C C . ILE A 1 104 ? -3.843 -12.240 7.054 1.00 96.25 104 ILE A C 1
ATOM 887 O O . ILE A 1 104 ? -3.242 -12.729 6.101 1.00 96.25 104 ILE A O 1
ATOM 891 N N . VAL A 1 105 ? -4.289 -10.981 7.034 1.00 94.06 105 VAL A N 1
ATOM 892 C CA . VAL A 1 105 ? -4.132 -10.113 5.858 1.00 94.06 105 VAL A CA 1
ATOM 893 C C . VAL A 1 105 ? -2.664 -9.852 5.545 1.00 94.06 105 VAL A C 1
ATOM 895 O O . VAL A 1 105 ? -2.268 -9.956 4.388 1.00 94.06 105 VAL A O 1
ATOM 898 N N . LEU A 1 106 ? -1.838 -9.557 6.551 1.00 94.00 106 LEU A N 1
ATOM 899 C CA . LEU A 1 106 ? -0.404 -9.364 6.347 1.00 94.00 106 LEU A CA 1
ATOM 900 C C . LEU A 1 106 ? 0.260 -10.649 5.856 1.00 94.00 106 LEU A C 1
ATOM 902 O O . LEU A 1 106 ? 1.052 -10.577 4.924 1.00 94.00 106 LEU A O 1
ATOM 906 N N . LEU A 1 107 ? -0.087 -11.810 6.418 1.00 96.06 107 LEU A N 1
ATOM 907 C CA . LEU A 1 107 ? 0.423 -13.098 5.949 1.00 96.06 107 LEU A CA 1
ATOM 908 C C . LEU A 1 107 ? 0.121 -13.302 4.460 1.00 96.06 107 LEU A C 1
ATOM 910 O O . LEU A 1 107 ? 1.035 -13.595 3.696 1.00 96.06 107 LEU A O 1
ATOM 914 N N . ILE A 1 108 ? -1.132 -13.095 4.044 1.00 94.00 108 ILE A N 1
ATOM 915 C CA . ILE A 1 108 ? -1.549 -13.243 2.644 1.00 94.00 108 ILE A CA 1
ATOM 916 C C . ILE A 1 108 ? -0.813 -12.242 1.751 1.00 94.00 108 ILE A C 1
ATOM 918 O O . ILE A 1 108 ? -0.273 -12.635 0.719 1.00 94.00 108 ILE A O 1
ATOM 922 N N . ILE A 1 109 ? -0.759 -10.964 2.141 1.00 92.50 109 ILE A N 1
ATOM 923 C CA . ILE A 1 109 ? -0.099 -9.909 1.361 1.00 92.50 109 ILE A CA 1
ATOM 924 C C . ILE A 1 109 ? 1.394 -10.198 1.197 1.00 92.50 109 ILE A C 1
ATOM 926 O O . ILE A 1 109 ? 1.891 -10.168 0.075 1.00 92.50 109 ILE A O 1
ATOM 930 N N . TYR A 1 110 ? 2.115 -10.495 2.280 1.00 93.06 110 TYR A N 1
ATOM 931 C CA . TYR A 1 110 ? 3.550 -10.771 2.209 1.00 93.06 110 TYR A CA 1
ATOM 932 C C . TYR A 1 110 ? 3.846 -12.042 1.427 1.00 93.06 110 TYR A C 1
ATOM 934 O O . TYR A 1 110 ? 4.743 -12.035 0.590 1.00 93.06 110 TYR A O 1
ATOM 942 N N . PHE A 1 111 ? 3.081 -13.111 1.659 1.00 94.62 111 PHE A N 1
ATOM 943 C CA . PHE A 1 111 ? 3.232 -14.344 0.896 1.00 94.62 111 PHE A CA 1
ATOM 944 C C . PHE A 1 111 ? 3.009 -14.096 -0.600 1.00 94.62 111 PHE A C 1
ATOM 946 O O . PHE A 1 111 ? 3.821 -14.522 -1.413 1.00 94.62 111 PHE A O 1
ATOM 953 N N . SER A 1 112 ? 1.970 -13.334 -0.954 1.00 92.62 112 SER A N 1
ATOM 954 C CA . SER A 1 112 ? 1.673 -12.978 -2.346 1.00 92.62 112 SER A CA 1
ATOM 955 C C . SER A 1 112 ? 2.790 -12.134 -2.960 1.00 92.62 112 SER A C 1
ATOM 957 O O . SER A 1 112 ? 3.263 -12.449 -4.039 1.00 92.62 112 SER A O 1
ATOM 959 N N . LEU A 1 113 ? 3.279 -11.105 -2.264 1.00 92.75 113 LEU A N 1
ATOM 960 C CA . LEU A 1 113 ? 4.377 -10.265 -2.755 1.00 92.75 113 LEU A CA 1
ATOM 961 C C . LEU A 1 113 ? 5.668 -11.069 -2.970 1.00 92.75 113 LEU A C 1
ATOM 963 O O . LEU A 1 113 ? 6.350 -10.878 -3.969 1.00 92.75 113 LEU A O 1
ATOM 967 N N . LEU A 1 114 ? 6.006 -11.984 -2.059 1.00 93.88 114 LEU A N 1
ATOM 968 C CA . LEU A 1 114 ? 7.192 -12.831 -2.211 1.00 93.88 114 LEU A CA 1
ATOM 969 C C . LEU A 1 114 ? 7.032 -13.845 -3.342 1.00 93.88 114 LEU A C 1
ATOM 971 O O . LEU A 1 114 ? 7.985 -14.089 -4.078 1.00 93.88 114 LEU A O 1
ATOM 975 N N . ALA A 1 115 ? 5.836 -14.410 -3.501 1.00 93.44 115 ALA A N 1
ATOM 976 C CA . ALA A 1 115 ? 5.547 -15.376 -4.549 1.00 93.44 115 ALA A CA 1
ATOM 977 C C . ALA A 1 115 ? 5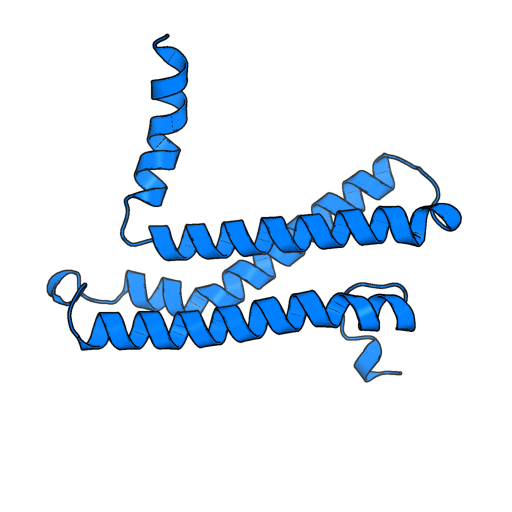.553 -14.746 -5.955 1.00 93.44 115 ALA A C 1
ATOM 979 O O . ALA A 1 115 ? 5.711 -15.470 -6.934 1.00 93.44 115 ALA A O 1
ATOM 980 N N . GLU A 1 116 ? 5.467 -13.414 -6.075 1.00 93.19 116 GLU A N 1
ATOM 981 C CA . GLU A 1 116 ? 5.622 -12.737 -7.368 1.00 93.19 116 GLU A CA 1
ATOM 982 C C . GLU A 1 116 ? 7.013 -12.935 -7.966 1.00 93.19 116 GLU A C 1
ATOM 984 O O . GLU A 1 116 ? 7.139 -12.934 -9.182 1.00 93.19 116 GLU A O 1
ATOM 989 N N . ILE A 1 117 ? 8.050 -13.104 -7.144 1.00 93.19 117 ILE A N 1
ATOM 990 C CA . ILE A 1 117 ? 9.430 -13.248 -7.620 1.00 93.19 117 ILE A CA 1
ATOM 991 C C . ILE A 1 117 ? 9.614 -14.542 -8.435 1.00 93.19 117 ILE A C 1
ATOM 993 O O . ILE A 1 117 ? 9.976 -14.434 -9.605 1.00 93.19 117 ILE A O 1
ATOM 997 N N . PRO A 1 118 ? 9.349 -15.752 -7.895 1.00 93.19 118 PRO A N 1
ATOM 998 C CA . PRO A 1 118 ? 9.446 -16.978 -8.687 1.00 93.19 118 PRO A CA 1
ATOM 999 C C . PRO A 1 118 ? 8.409 -17.023 -9.817 1.00 93.19 118 PRO A C 1
ATOM 1001 O O . PRO A 1 118 ? 8.681 -17.577 -10.873 1.00 93.19 118 PRO A O 1
ATOM 1004 N N . PHE A 1 119 ? 7.235 -16.411 -9.633 1.00 92.19 119 PHE A N 1
ATOM 1005 C CA . PHE A 1 119 ? 6.233 -16.329 -10.696 1.00 92.19 119 PHE A CA 1
ATOM 1006 C C . PHE A 1 119 ? 6.708 -15.476 -11.879 1.00 92.19 119 PHE A C 1
ATOM 1008 O O . PHE A 1 119 ? 6.463 -15.815 -13.034 1.00 92.19 119 PHE A O 1
ATOM 1015 N N . TRP A 1 120 ? 7.398 -14.371 -11.596 1.00 92.75 120 TRP A N 1
ATOM 1016 C CA . TRP A 1 120 ? 7.993 -13.525 -12.621 1.00 92.75 120 TRP A CA 1
ATOM 1017 C C . TRP A 1 120 ? 9.110 -14.248 -13.373 1.00 92.75 120 TRP A C 1
ATOM 1019 O O . TRP A 1 120 ? 9.196 -14.103 -14.586 1.00 92.75 120 TRP A O 1
ATOM 1029 N N . ASP A 1 121 ? 9.936 -15.025 -12.673 1.00 91.44 121 ASP A N 1
ATOM 1030 C CA . ASP A 1 121 ? 11.006 -15.820 -13.289 1.00 91.44 121 ASP A CA 1
ATOM 1031 C C . ASP A 1 121 ? 10.449 -16.858 -14.280 1.00 91.44 121 ASP A C 1
ATOM 1033 O O . ASP A 1 121 ? 10.979 -17.012 -15.376 1.00 91.44 121 ASP A O 1
ATOM 1037 N N . GLU A 1 122 ? 9.323 -17.495 -13.939 1.00 90.38 122 GLU A N 1
ATOM 1038 C CA . GLU A 1 122 ? 8.680 -18.506 -14.788 1.00 90.38 122 GLU A CA 1
ATOM 1039 C C . GLU A 1 122 ? 7.904 -17.899 -15.972 1.00 90.38 122 GLU A C 1
ATOM 1041 O O . GLU A 1 122 ? 7.989 -18.387 -17.099 1.00 90.38 122 GLU A O 1
ATOM 1046 N N . PHE A 1 123 ? 7.124 -16.835 -15.741 1.00 88.81 123 PHE A N 1
ATOM 1047 C CA . PHE A 1 123 ? 6.143 -16.347 -16.724 1.00 88.81 123 PHE A CA 1
ATOM 1048 C C . PHE A 1 123 ? 6.450 -14.965 -17.312 1.00 88.81 123 PHE A C 1
ATOM 1050 O O . PHE A 1 123 ? 5.770 -14.537 -18.246 1.00 88.81 123 PHE A O 1
ATOM 1057 N N . GLY A 1 124 ? 7.410 -14.219 -16.759 1.00 87.56 124 GLY A N 1
ATOM 1058 C CA . GLY A 1 124 ? 7.745 -12.856 -17.195 1.00 87.56 124 GLY A CA 1
ATOM 1059 C C . GLY A 1 124 ? 6.619 -11.830 -17.004 1.00 87.56 124 GLY A C 1
ATOM 1060 O O . GLY A 1 124 ? 6.639 -10.752 -17.599 1.00 87.56 124 GLY A O 1
ATOM 1061 N N . VAL A 1 125 ? 5.603 -12.160 -16.202 1.00 87.12 125 VAL A N 1
ATOM 1062 C CA . VAL A 1 125 ? 4.438 -11.311 -15.920 1.00 87.12 125 VAL A CA 1
ATOM 1063 C C . VAL A 1 125 ? 4.109 -11.350 -14.431 1.00 87.12 125 VAL A C 1
ATOM 1065 O O . VAL A 1 125 ? 4.411 -12.320 -13.744 1.00 87.12 125 VAL A O 1
ATOM 1068 N N . ARG A 1 126 ? 3.470 -10.298 -13.902 1.00 87.38 126 ARG A N 1
ATOM 1069 C CA . ARG A 1 126 ? 2.959 -10.317 -12.517 1.00 87.38 126 ARG A CA 1
ATOM 1070 C C . ARG A 1 126 ? 1.772 -11.274 -12.398 1.00 87.38 126 ARG A C 1
ATOM 1072 O O . ARG A 1 126 ? 1.125 -11.579 -13.401 1.00 87.38 126 ARG A O 1
ATOM 1079 N N . PHE A 1 127 ? 1.453 -11.673 -11.163 1.00 84.00 127 PHE A N 1
ATOM 1080 C CA . PHE A 1 127 ? 0.348 -12.585 -10.870 1.00 84.00 127 PHE A CA 1
ATOM 1081 C C . PHE A 1 127 ? -0.938 -12.235 -11.618 1.00 84.00 127 PHE A C 1
ATOM 1083 O O . PHE A 1 127 ? -1.513 -11.155 -11.467 1.00 84.00 127 PHE A O 1
ATOM 1090 N N . ASN A 1 128 ? -1.392 -13.204 -12.401 1.00 81.38 128 ASN A N 1
ATOM 1091 C CA . ASN A 1 128 ? -2.631 -13.189 -13.154 1.00 81.38 128 ASN A CA 1
ATOM 1092 C C . ASN A 1 128 ? -3.152 -14.635 -13.277 1.00 81.38 128 ASN A C 1
ATOM 1094 O O . ASN A 1 128 ? -2.574 -15.571 -12.725 1.00 81.38 128 ASN A O 1
ATOM 1098 N N . PHE A 1 129 ? -4.242 -14.830 -14.015 1.00 73.31 129 PHE A N 1
ATOM 1099 C CA . PHE A 1 129 ? -4.835 -16.156 -14.211 1.00 73.31 129 PHE A CA 1
ATOM 1100 C C . PHE A 1 129 ? -4.131 -17.017 -15.276 1.00 73.31 129 PHE A C 1
ATOM 1102 O O . PHE A 1 129 ? -4.628 -18.097 -15.576 1.00 73.31 129 PHE A O 1
ATOM 1109 N N . ILE A 1 130 ? -3.000 -16.587 -15.855 1.00 66.56 130 ILE A N 1
ATOM 1110 C CA . ILE A 1 130 ? -2.319 -17.347 -16.922 1.00 66.56 130 ILE A CA 1
ATOM 1111 C C . ILE A 1 130 ? -1.807 -18.691 -16.402 1.00 66.56 130 ILE A C 1
ATOM 1113 O O . ILE A 1 130 ? -1.964 -19.692 -17.089 1.00 66.56 130 ILE A O 1
ATOM 1117 N N . ALA A 1 131 ? -1.310 -18.748 -15.164 1.00 64.81 131 ALA A N 1
ATOM 1118 C CA . ALA A 1 131 ? -0.813 -19.992 -14.573 1.00 64.81 131 ALA A CA 1
ATOM 1119 C C . ALA A 1 131 ? -1.893 -21.056 -14.310 1.00 64.81 131 ALA A C 1
ATOM 1121 O O . ALA A 1 131 ? -1.564 -22.193 -14.007 1.00 64.81 131 ALA A O 1
ATOM 1122 N N . VAL A 1 132 ? -3.181 -20.710 -14.414 1.00 60.50 132 VAL A N 1
ATOM 1123 C CA . VAL A 1 132 ? -4.275 -21.696 -14.332 1.00 60.50 132 VAL A CA 1
ATOM 1124 C C . VAL A 1 132 ? -4.437 -22.459 -15.654 1.00 60.50 132 VAL A C 1
ATOM 1126 O O . VAL A 1 132 ? -4.981 -23.559 -15.661 1.00 60.50 132 VAL A O 1
ATOM 1129 N N . TYR A 1 133 ? -3.978 -21.875 -16.765 1.00 62.59 133 TYR A N 1
ATOM 1130 C CA . TYR A 1 133 ? -4.117 -22.417 -18.121 1.00 62.59 133 TYR A CA 1
ATOM 1131 C C . TYR A 1 133 ? -2.783 -22.871 -18.735 1.00 62.59 133 TYR A C 1
ATOM 1133 O O . TYR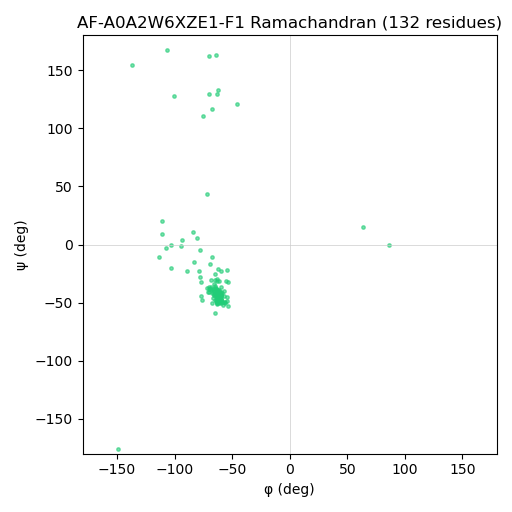 A 1 133 ? -2.744 -23.147 -19.935 1.00 62.59 133 TYR A O 1
ATOM 1141 N N . TYR A 1 134 ? -1.712 -22.906 -17.939 1.00 57.44 134 TYR A N 1
ATOM 1142 C CA . TYR A 1 134 ? -0.400 -23.434 -18.314 1.00 57.44 134 TYR A CA 1
ATOM 1143 C C . TYR A 1 134 ? -0.326 -24.923 -17.963 1.00 57.44 134 TYR A C 1
ATOM 1145 O O . TYR A 1 134 ? 0.145 -25.707 -18.815 1.00 57.44 134 TYR A O 1
#

Radius of gyration: 18.69 Å; Cα contacts (8 Å, |Δi|>4): 47; chains: 1; bounding box: 38×51×50 Å

Mean predicted aligned error: 6.97 Å

pLDDT: mean 86.08, std 12.41, range [50.19, 96.69]

Solvent-accessible surface area (backbone atoms only — not comparable to full-atom values): 7812 Å² total; per-residue (Å²): 137,66,66,71,60,61,70,44,47,64,58,53,54,50,62,69,39,98,55,18,65,59,55,51,51,43,51,50,51,51,51,52,53,50,49,51,52,52,52,50,52,62,70,46,51,86,83,50,80,89,47,65,68,59,53,52,49,52,53,50,56,49,49,54,48,48,53,51,53,45,47,58,73,41,40,66,57,52,52,47,68,68,71,52,59,76,90,50,64,84,35,74,65,47,49,50,52,50,53,53,52,50,51,53,50,48,50,52,51,52,52,51,61,59,50,38,56,65,43,29,73,75,66,75,45,74,92,65,74,63,78,81,77,110

Sequence (134 aa):
MNQKKEILKPFHKVFNSRFSVLFSILSLYIIFSGIIRIVFLFWSSKDLDFNLLFILRAFFTGFCYDFAVGTLFLLLYSVYLLFFPKKWIGSRFDKIFTYVYLAIVLLIIYFSLLAEIPFWDEFGVRFNFIAVYY